Protein AF-A0A815Y9P0-F1 (afdb_monomer)

Mean predicted aligned error: 9.77 Å

Nearest PDB structures (foldseek):
  1cun-assembly1_C  TM=7.879E-01  e=1.352E-03  Gallus gallus
  3fb2-assembly2_B  TM=7.982E-01  e=3.456E-03  Homo sapiens
  5j4o-assembly1_A  TM=6.983E-01  e=2.038E-03  Homo sapiens
  3fb2-assembly1_A  TM=8.244E-01  e=4.565E-02  Homo sapiens
  3kbu-assembly2_B  TM=7.372E-01  e=2.692E-02  Homo sapiens

InterPro domains:
  IPR002017 Spectrin repeat [PF00435] (2-78)
  IPR002017 Spectrin repeat [PF00435] (81-145)
  IPR018159 Spectrin/alpha-actinin [SM00150] (1-78)
  IPR018159 Spectrin/alpha-actinin [cd00176] (1-149)

Solvent-accessible surface area (backbone atoms only — not comparable to full-atom values): 9230 Å² total; per-residue (Å²): 125,87,78,53,98,44,69,66,48,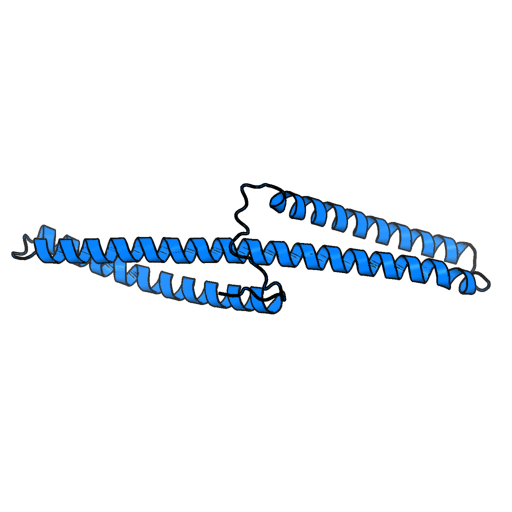42,53,52,50,47,55,52,50,49,51,53,50,54,54,49,59,62,48,47,59,58,49,53,52,53,53,50,52,57,49,50,40,53,76,70,65,42,92,62,38,71,62,52,50,55,51,50,53,51,53,49,55,52,48,55,51,50,52,51,52,52,51,51,51,48,53,54,49,52,53,53,43,52,52,50,50,40,52,53,51,52,49,50,52,52,51,51,52,50,51,51,57,49,49,64,63,58,43,73,71,53,62,85,79,60,54,75,66,59,51,50,54,52,50,53,52,51,53,53,52,50,51,56,47,51,59,48,49,55,48,43,50,57,66,47,54,63,69,71,41,87,84,56,80,59,79,78,63,74,68,84,74,133

pLDDT: mean 82.82, std 14.13, rang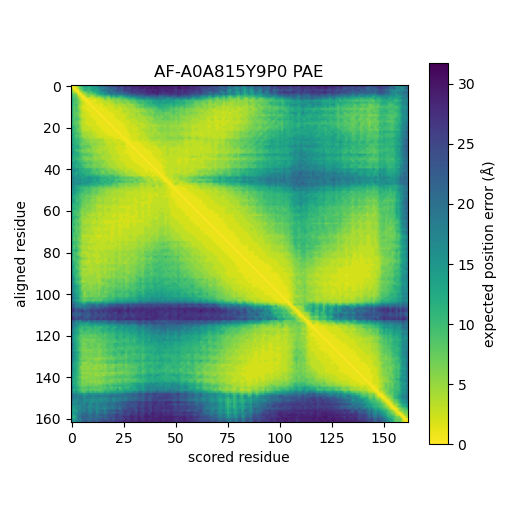e [34.94, 95.56]

Sequence (162 aa):
DQFGTDLASVEAAFKKQEAIQTDIAAFEERLQNIMAIANELKTEDYHDYATIEARKKNVEMHWEYLISLVTKRRQCLELAYNLQRVFQEMQYIFEWISDLKWRLKSDDIEKYVMSADDLLQRHSLIEADIYIIDERLKRAITDADEYLNPDVNIDGYRTATP

Structure (mmCIF, N/CA/C/O backbone):
data_AF-A0A815Y9P0-F1
#
_entry.id   AF-A0A815Y9P0-F1
#
loop_
_atom_site.group_PDB
_atom_site.id
_atom_site.type_symbol
_atom_site.label_atom_id
_atom_site.label_alt_id
_atom_site.label_comp_id
_atom_site.label_asym_id
_atom_site.label_entity_id
_atom_site.label_seq_id
_atom_site.pdbx_PDB_ins_code
_atom_site.Cartn_x
_atom_site.Cartn_y
_atom_site.Cartn_z
_atom_site.occupancy
_atom_site.B_iso_or_equiv
_atom_site.auth_seq_id
_atom_site.auth_comp_id
_atom_site.auth_asym_id
_atom_site.auth_atom_id
_atom_site.pdbx_PDB_model_num
ATOM 1 N N . ASP A 1 1 ? -16.898 4.261 -4.004 1.00 42.31 1 ASP A N 1
ATOM 2 C CA . ASP A 1 1 ? -15.710 5.106 -4.210 1.00 42.31 1 ASP A CA 1
ATOM 3 C C . ASP A 1 1 ? -15.097 4.776 -5.556 1.00 42.31 1 ASP A C 1
ATOM 5 O O . ASP A 1 1 ? -14.696 3.642 -5.767 1.00 42.31 1 ASP A O 1
ATOM 9 N N . GLN A 1 2 ? -15.135 5.727 -6.490 1.00 42.22 2 GLN A N 1
ATOM 10 C CA . GLN A 1 2 ? -14.421 5.639 -7.765 1.00 42.22 2 GLN A CA 1
ATOM 11 C C . GLN A 1 2 ? -12.939 5.885 -7.469 1.00 42.22 2 GLN A C 1
ATOM 13 O O . GLN A 1 2 ? -12.569 6.993 -7.084 1.00 42.22 2 GLN A O 1
ATOM 18 N N . PHE A 1 3 ? -12.112 4.848 -7.574 1.00 49.66 3 PHE A N 1
ATOM 19 C CA . PHE A 1 3 ? -10.661 5.003 -7.515 1.00 49.66 3 PHE A CA 1
ATOM 20 C C . PHE A 1 3 ? -10.209 5.585 -8.858 1.00 49.66 3 PHE A C 1
ATOM 22 O O . PHE A 1 3 ? -10.534 5.037 -9.911 1.00 49.66 3 PHE A O 1
ATOM 29 N N . GLY A 1 4 ? -9.593 6.768 -8.812 1.00 49.47 4 GLY A N 1
ATOM 30 C CA . GLY A 1 4 ? -9.250 7.554 -9.991 1.00 49.47 4 GLY A CA 1
ATOM 31 C C . GLY A 1 4 ? -8.260 6.839 -10.906 1.00 49.47 4 GLY A C 1
ATOM 32 O O . GLY A 1 4 ? -7.433 6.046 -10.469 1.00 49.47 4 GLY A O 1
ATOM 33 N N . THR A 1 5 ? -8.357 7.150 -12.193 1.00 60.03 5 THR A N 1
ATOM 34 C CA . THR A 1 5 ? -7.523 6.621 -13.281 1.00 60.03 5 THR A CA 1
ATOM 35 C C . THR A 1 5 ? -6.078 7.138 -13.267 1.00 60.03 5 THR A C 1
ATOM 37 O O . THR A 1 5 ? -5.308 6.800 -14.164 1.00 60.03 5 THR A O 1
ATOM 40 N N . ASP A 1 6 ? -5.700 7.980 -12.299 1.00 69.69 6 ASP A N 1
ATOM 41 C CA . ASP A 1 6 ? -4.361 8.551 -12.165 1.00 69.69 6 ASP A CA 1
ATOM 42 C C . ASP A 1 6 ? -3.688 8.139 -10.841 1.00 69.69 6 ASP A C 1
ATOM 44 O O . ASP A 1 6 ? -4.320 7.959 -9.797 1.00 69.69 6 ASP A O 1
ATOM 48 N N . LEU A 1 7 ? -2.359 7.986 -10.879 1.00 72.69 7 LEU A N 1
ATOM 49 C CA . LEU A 1 7 ? -1.562 7.659 -9.692 1.00 72.69 7 LEU A CA 1
ATOM 50 C C . LEU A 1 7 ? -1.756 8.710 -8.588 1.00 72.69 7 LEU A C 1
ATOM 52 O O . LEU A 1 7 ? -1.816 8.361 -7.414 1.00 72.69 7 LEU A O 1
ATOM 56 N N . ALA A 1 8 ? -1.939 9.978 -8.963 1.00 76.88 8 ALA A N 1
ATOM 57 C CA . ALA A 1 8 ? -2.146 11.075 -8.025 1.00 76.88 8 ALA A CA 1
ATOM 58 C C . ALA A 1 8 ? -3.448 10.933 -7.209 1.00 76.88 8 ALA A C 1
ATOM 60 O O . ALA A 1 8 ? -3.441 11.197 -6.004 1.00 76.88 8 ALA A O 1
ATOM 61 N N . SER A 1 9 ? -4.558 10.485 -7.811 1.00 75.88 9 SER A N 1
ATOM 62 C CA . SER A 1 9 ? -5.801 10.202 -7.079 1.00 75.88 9 SER A CA 1
ATOM 63 C C . SER A 1 9 ? -5.627 9.021 -6.135 1.00 75.88 9 SER A C 1
ATOM 65 O O . SER A 1 9 ? -6.098 9.084 -4.997 1.00 75.88 9 SER A O 1
ATOM 67 N N . VAL A 1 10 ? -4.915 7.973 -6.561 1.00 77.25 10 VAL A N 1
ATOM 68 C CA . VAL A 1 10 ? -4.648 6.814 -5.700 1.00 77.25 10 VAL A CA 1
ATOM 69 C C . VAL A 1 10 ? -3.742 7.198 -4.523 1.00 77.25 10 VAL A C 1
ATOM 71 O O . VAL A 1 10 ? -4.037 6.836 -3.386 1.00 77.25 10 VAL A O 1
ATOM 74 N N . GLU A 1 11 ? -2.710 8.012 -4.745 1.00 80.31 11 GLU A N 1
ATOM 75 C CA . GLU A 1 11 ? -1.851 8.554 -3.684 1.00 80.31 11 GLU A CA 1
ATOM 76 C C . GLU A 1 11 ? -2.620 9.459 -2.713 1.00 80.31 11 GLU A C 1
ATOM 78 O O . GLU A 1 11 ? -2.446 9.370 -1.494 1.00 80.31 11 GLU A O 1
ATOM 83 N N . ALA A 1 12 ? -3.508 10.315 -3.223 1.00 84.44 12 ALA A N 1
ATOM 84 C CA . ALA A 1 12 ? -4.375 11.139 -2.385 1.00 84.44 12 ALA A CA 1
ATOM 85 C C . ALA A 1 12 ? -5.336 10.276 -1.551 1.00 84.44 12 ALA A C 1
ATOM 87 O O . ALA A 1 12 ? -5.550 10.545 -0.364 1.00 84.44 12 ALA A O 1
ATOM 88 N N . ALA A 1 13 ? -5.887 9.213 -2.143 1.00 82.19 13 ALA A N 1
ATOM 89 C CA . ALA A 1 13 ? -6.730 8.253 -1.443 1.00 82.19 13 ALA A CA 1
ATOM 90 C C . ALA A 1 13 ? -5.949 7.479 -0.370 1.00 82.19 13 ALA A C 1
ATOM 92 O O . ALA A 1 13 ? -6.490 7.242 0.711 1.00 82.19 13 ALA A O 1
ATOM 93 N N . PHE A 1 14 ? -4.679 7.155 -0.624 1.00 83.56 14 PHE A N 1
ATOM 94 C CA . PHE A 1 14 ? -3.792 6.521 0.349 1.00 83.56 14 PHE A CA 1
ATOM 95 C C . PHE A 1 14 ? -3.509 7.440 1.542 1.00 83.56 14 PHE A C 1
ATOM 97 O O . PHE A 1 14 ? -3.720 7.039 2.682 1.00 83.56 14 PHE A O 1
ATOM 104 N N . LYS A 1 15 ? -3.155 8.709 1.298 1.00 87.50 15 LYS A N 1
ATOM 105 C CA . LYS A 1 15 ? -2.963 9.706 2.370 1.00 87.50 15 LYS A CA 1
ATOM 106 C C . LYS A 1 15 ? -4.221 9.895 3.212 1.00 87.50 15 LYS A C 1
ATOM 108 O O . LYS A 1 15 ? -4.156 9.983 4.435 1.00 87.50 15 LYS A O 1
ATOM 113 N N . LYS A 1 16 ? -5.391 9.930 2.566 1.00 89.19 16 LYS A N 1
ATOM 114 C CA . LYS A 1 16 ? -6.675 9.993 3.274 1.00 89.19 16 LYS A CA 1
ATOM 115 C C . LYS A 1 16 ? -6.898 8.750 4.139 1.00 89.19 16 LYS A C 1
ATOM 117 O O . LYS A 1 16 ? -7.384 8.873 5.258 1.00 89.19 16 LYS A O 1
ATOM 122 N N . GLN A 1 17 ? -6.562 7.569 3.627 1.00 88.38 17 GLN A N 1
ATOM 123 C CA . GLN A 1 17 ? -6.670 6.314 4.367 1.00 88.38 17 GLN A CA 1
ATOM 124 C C . GLN A 1 17 ? -5.716 6.269 5.568 1.00 88.38 17 GLN A C 1
ATOM 126 O O . GLN A 1 17 ? -6.110 5.789 6.627 1.00 88.38 17 GLN A O 1
ATOM 131 N N . GLU A 1 18 ? -4.500 6.789 5.423 1.00 89.12 18 GLU A N 1
ATOM 132 C CA . GLU A 1 18 ? -3.520 6.902 6.505 1.00 89.12 18 GLU A CA 1
ATOM 133 C C . GLU A 1 18 ? -4.028 7.822 7.623 1.00 89.12 18 GLU A C 1
ATOM 135 O O . GLU A 1 18 ? -4.029 7.422 8.784 1.00 89.12 18 GLU A O 1
ATOM 140 N N . ALA A 1 19 ? -4.581 8.989 7.273 1.00 90.69 19 ALA A N 1
ATOM 141 C CA . ALA A 1 19 ? -5.206 9.888 8.244 1.00 90.69 19 ALA A CA 1
ATOM 142 C C . ALA A 1 19 ? -6.364 9.209 8.999 1.00 90.69 19 ALA A C 1
ATOM 144 O O . ALA A 1 19 ? -6.421 9.268 10.224 1.00 90.69 19 ALA A O 1
ATOM 145 N N . ILE A 1 20 ? -7.236 8.481 8.286 1.00 88.81 20 ILE A N 1
ATOM 146 C CA . ILE A 1 20 ? -8.318 7.698 8.907 1.00 88.81 20 ILE A CA 1
ATOM 147 C C . ILE A 1 20 ? -7.750 6.650 9.878 1.00 88.81 20 ILE A C 1
ATOM 149 O O . ILE A 1 20 ? -8.318 6.434 10.944 1.00 88.81 20 ILE A O 1
ATOM 153 N N . GLN A 1 21 ? -6.639 5.994 9.535 1.00 90.00 21 GLN A N 1
ATOM 154 C CA . GLN A 1 21 ? -5.995 5.012 10.413 1.00 90.00 21 GLN A CA 1
ATOM 155 C C . GLN A 1 21 ? -5.386 5.657 11.654 1.00 90.00 21 GLN A C 1
ATOM 157 O O . GLN A 1 21 ? -5.516 5.096 12.739 1.00 90.00 21 GLN A O 1
ATOM 162 N N . THR A 1 22 ? -4.771 6.832 11.518 1.00 92.25 22 THR A N 1
ATOM 163 C CA . THR A 1 22 ? -4.276 7.605 12.662 1.00 92.25 22 THR A CA 1
ATOM 164 C C . THR A 1 22 ? -5.418 8.001 13.595 1.00 92.25 22 THR A C 1
ATOM 166 O O . THR A 1 22 ? -5.318 7.790 14.803 1.00 92.25 22 THR A O 1
ATOM 169 N N . ASP A 1 23 ? -6.524 8.504 13.044 1.00 90.50 23 ASP A N 1
ATOM 170 C CA . ASP A 1 23 ? -7.698 8.883 13.832 1.00 90.50 23 ASP A CA 1
ATOM 171 C C . ASP A 1 23 ? -8.287 7.671 14.570 1.00 90.50 23 ASP A C 1
ATOM 173 O O . ASP A 1 23 ? -8.603 7.750 15.755 1.00 90.50 23 ASP A O 1
ATOM 177 N N . ILE A 1 24 ? -8.392 6.520 13.898 1.00 91.00 24 ILE A N 1
ATOM 178 C CA . ILE A 1 24 ? -8.855 5.268 14.512 1.00 91.00 24 ILE A CA 1
ATOM 179 C C . ILE A 1 24 ? -7.907 4.820 15.626 1.00 91.00 24 ILE A C 1
ATOM 181 O O . ILE A 1 24 ? -8.376 4.502 16.714 1.00 91.00 24 ILE A O 1
ATOM 185 N N . ALA A 1 25 ? -6.592 4.843 15.409 1.00 89.06 25 ALA A N 1
ATOM 186 C CA . ALA A 1 25 ? -5.626 4.479 16.444 1.00 89.06 25 ALA A CA 1
ATOM 187 C C . ALA A 1 25 ? -5.761 5.372 17.693 1.00 89.06 25 ALA A C 1
ATOM 189 O O . ALA A 1 25 ? -5.675 4.885 18.817 1.00 89.06 25 ALA A O 1
ATOM 190 N N . ALA A 1 26 ? -6.068 6.661 17.517 1.00 89.19 26 ALA A N 1
ATOM 191 C CA . ALA A 1 26 ? -6.336 7.566 18.635 1.00 89.19 26 ALA A CA 1
ATOM 192 C C . ALA A 1 26 ? -7.629 7.215 19.402 1.00 89.19 26 ALA A C 1
ATOM 194 O O . ALA A 1 26 ? -7.716 7.428 20.613 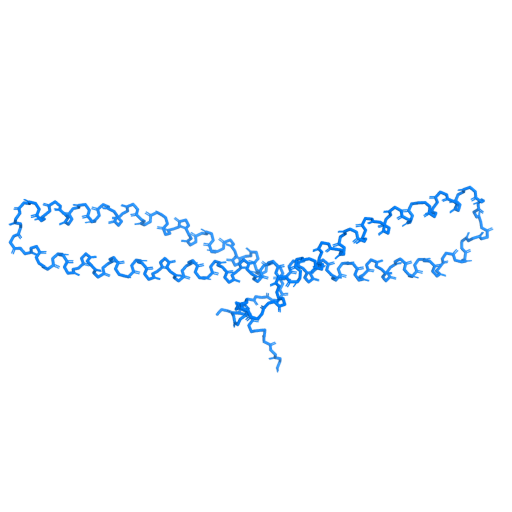1.00 89.19 26 ALA A O 1
ATOM 195 N N . PHE A 1 27 ? -8.646 6.664 18.731 1.00 90.06 27 PHE A N 1
ATOM 196 C CA . PHE A 1 27 ? -9.873 6.202 19.392 1.00 90.06 27 PHE A CA 1
ATOM 197 C C . PHE A 1 27 ? -9.707 4.871 20.132 1.00 90.06 27 PHE A C 1
ATOM 199 O O . PHE A 1 27 ? -10.472 4.612 21.065 1.00 90.06 27 PHE A O 1
ATOM 206 N N . GLU A 1 28 ? -8.722 4.055 19.761 1.00 91.56 28 GLU A N 1
ATOM 207 C CA . GLU A 1 28 ? -8.473 2.751 20.378 1.00 91.56 28 GLU A CA 1
ATOM 208 C C . GLU A 1 28 ? -8.179 2.873 21.879 1.00 91.56 28 GLU A C 1
ATOM 210 O O . GLU A 1 28 ? -8.791 2.177 22.687 1.00 91.56 28 GLU A O 1
ATOM 215 N N . GLU A 1 29 ? -7.327 3.822 22.275 1.00 89.56 29 GLU A N 1
ATOM 216 C CA . GLU A 1 29 ? -7.002 4.073 23.686 1.00 89.56 29 GLU A CA 1
ATOM 217 C C . GLU A 1 29 ? -8.259 4.434 24.495 1.00 89.56 29 GLU A C 1
ATOM 219 O O . GLU A 1 29 ? -8.513 3.909 25.583 1.00 89.56 29 GLU A O 1
ATOM 224 N N . ARG A 1 30 ? -9.117 5.295 23.935 1.00 89.44 30 ARG A N 1
ATOM 225 C CA . ARG A 1 30 ? -10.381 5.677 24.576 1.00 89.44 30 ARG A CA 1
ATOM 226 C C . ARG A 1 30 ? -11.318 4.481 24.732 1.00 89.44 30 ARG A C 1
ATOM 228 O O . ARG A 1 30 ? -12.005 4.376 25.748 1.00 89.44 30 ARG A O 1
ATOM 235 N N . LEU A 1 31 ? -11.364 3.603 23.736 1.00 91.38 31 LEU A N 1
ATOM 236 C CA . LEU A 1 31 ? -12.168 2.388 23.760 1.00 91.38 31 LEU A CA 1
ATOM 237 C C . LEU A 1 31 ? -11.676 1.432 24.860 1.00 91.38 31 LEU A C 1
ATOM 239 O O . LEU A 1 31 ? -12.485 0.962 25.659 1.00 91.38 31 LEU A O 1
ATOM 243 N N . GLN A 1 32 ? -10.360 1.223 24.959 1.00 91.62 32 GLN A N 1
ATOM 244 C CA . GLN A 1 32 ? -9.732 0.409 26.005 1.00 91.62 32 GLN A CA 1
ATOM 245 C C . GLN A 1 32 ? -10.038 0.950 27.409 1.00 91.62 32 GLN A C 1
ATOM 247 O O . GLN A 1 32 ? -10.408 0.183 28.297 1.00 91.62 32 GLN A O 1
ATOM 252 N N . ASN A 1 33 ? -9.994 2.272 27.596 1.00 91.81 33 ASN A N 1
ATOM 253 C CA . ASN A 1 33 ? -10.363 2.909 28.863 1.00 91.81 33 ASN A CA 1
ATOM 254 C C . ASN A 1 33 ? -11.837 2.661 29.233 1.00 91.81 33 ASN A C 1
ATOM 256 O O . ASN A 1 33 ? -12.147 2.335 30.377 1.00 91.81 33 ASN A O 1
ATOM 260 N N . ILE A 1 34 ? -12.760 2.762 28.268 1.00 89.56 34 ILE A N 1
ATOM 261 C CA . ILE A 1 34 ? -14.186 2.466 28.497 1.00 89.56 34 ILE A CA 1
ATOM 262 C C . ILE A 1 34 ? -14.385 0.988 28.862 1.00 89.56 34 ILE A C 1
ATOM 264 O O . ILE A 1 34 ? -15.174 0.679 29.757 1.00 89.56 34 ILE A O 1
ATOM 268 N N . MET A 1 35 ? -13.665 0.073 28.206 1.00 90.69 35 MET A N 1
ATOM 269 C CA . MET A 1 35 ? -13.706 -1.354 28.535 1.00 90.69 35 MET A CA 1
ATOM 270 C C . MET A 1 35 ? -13.179 -1.638 29.941 1.00 90.69 35 MET A C 1
ATOM 272 O O . MET A 1 35 ? -13.772 -2.452 30.648 1.00 90.69 35 MET A O 1
ATOM 276 N N . ALA A 1 36 ? -12.096 -0.971 30.352 1.00 93.00 36 ALA A N 1
ATOM 277 C C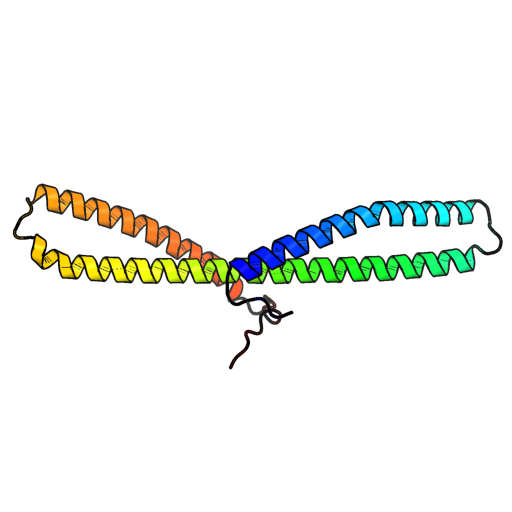A . ALA A 1 36 ? -11.529 -1.102 31.690 1.00 93.00 36 ALA A CA 1
ATOM 278 C C . ALA A 1 36 ? -12.544 -0.686 32.762 1.00 93.00 36 ALA A C 1
ATOM 280 O O . ALA A 1 36 ? -12.848 -1.483 33.645 1.00 93.00 36 ALA A O 1
ATOM 281 N N . ILE A 1 37 ? -13.172 0.485 32.608 1.00 91.00 37 ILE A N 1
ATOM 282 C CA . ILE A 1 37 ? -14.207 0.975 33.534 1.00 91.00 37 ILE A CA 1
ATOM 283 C C . ILE A 1 37 ? -15.407 0.016 33.583 1.00 91.00 37 ILE A C 1
ATOM 285 O O . ILE A 1 37 ? -15.916 -0.304 34.655 1.00 91.00 37 ILE A O 1
ATOM 289 N N . ALA A 1 38 ? -15.863 -0.487 32.431 1.00 90.44 38 ALA A N 1
ATOM 290 C CA . ALA A 1 38 ? -16.962 -1.452 32.390 1.00 90.44 38 ALA A CA 1
ATOM 291 C C . ALA A 1 38 ? -16.613 -2.769 33.111 1.00 90.44 38 ALA A C 1
ATOM 293 O O . ALA A 1 38 ? -17.479 -3.373 33.746 1.00 90.44 38 ALA A O 1
ATOM 294 N N . ASN A 1 39 ? -15.351 -3.203 33.045 1.00 90.25 39 ASN A N 1
ATOM 295 C CA . ASN A 1 39 ? -14.865 -4.372 33.776 1.00 90.25 39 ASN A CA 1
ATOM 296 C C . ASN A 1 39 ? -14.727 -4.095 35.282 1.00 90.25 39 ASN A C 1
ATOM 298 O O . ASN A 1 39 ? -15.057 -4.969 36.075 1.00 90.25 39 ASN A O 1
ATOM 302 N N . GLU A 1 40 ? -14.299 -2.902 35.695 1.00 92.69 40 GLU A N 1
ATOM 303 C CA . GLU A 1 40 ? -14.248 -2.510 37.113 1.00 92.69 40 GLU A CA 1
ATOM 304 C C . GLU A 1 40 ? -15.647 -2.520 37.743 1.00 92.69 40 GLU A C 1
ATOM 306 O O . GLU A 1 40 ? -15.860 -3.150 38.779 1.00 92.69 40 GLU A O 1
ATOM 311 N N . LEU A 1 41 ? -16.647 -1.959 37.055 1.00 90.44 41 LEU A N 1
ATOM 312 C CA . LEU A 1 41 ? -18.042 -1.979 37.516 1.00 90.44 41 LEU A CA 1
ATOM 313 C C . LEU A 1 41 ? -18.605 -3.401 37.669 1.00 90.44 41 LEU A C 1
ATOM 315 O O . LEU A 1 41 ? -19.478 -3.634 38.505 1.00 90.44 41 LEU A O 1
ATOM 319 N N . LYS A 1 42 ? -18.089 -4.367 36.897 1.00 88.25 42 LYS A N 1
ATOM 320 C CA . LYS A 1 42 ? -18.377 -5.792 37.107 1.00 88.25 42 LYS A CA 1
ATOM 321 C C . LYS A 1 42 ? -17.807 -6.291 38.427 1.00 88.25 42 LYS A C 1
ATOM 323 O O . LYS A 1 42 ? -18.474 -7.029 39.142 1.00 88.25 42 LYS A O 1
ATOM 328 N N . THR A 1 43 ? -16.549 -5.951 38.708 1.00 90.81 43 THR A N 1
ATOM 329 C CA . THR A 1 43 ? -15.848 -6.424 39.908 1.00 90.81 43 THR A CA 1
ATOM 330 C C . THR A 1 43 ? -16.438 -5.852 41.191 1.00 90.81 43 THR A C 1
ATOM 332 O O . THR A 1 43 ? -16.411 -6.526 42.216 1.00 90.81 43 THR A O 1
ATOM 335 N N . GLU A 1 44 ? -17.023 -4.656 41.120 1.00 92.88 44 GLU A N 1
ATOM 336 C CA . GLU A 1 44 ? -17.706 -3.998 42.237 1.00 92.88 44 GLU A CA 1
ATOM 337 C C . GLU A 1 44 ? -19.166 -4.454 42.431 1.00 92.88 44 GLU A C 1
ATOM 339 O O . GLU A 1 44 ? -19.856 -3.923 43.298 1.00 92.88 44 GLU A O 1
ATOM 344 N N . ASP A 1 45 ? -19.642 -5.432 41.648 1.00 87.81 45 ASP A N 1
ATOM 345 C CA . ASP A 1 45 ? -21.021 -5.947 41.678 1.00 87.81 45 ASP A CA 1
ATOM 346 C C . ASP A 1 45 ? -22.077 -4.835 41.505 1.00 87.81 45 ASP A C 1
ATOM 348 O O . ASP A 1 45 ? -23.070 -4.731 42.232 1.00 87.81 45 ASP A O 1
ATOM 352 N N . TYR A 1 46 ? -21.845 -3.946 40.531 1.00 90.06 46 TYR A N 1
ATOM 353 C CA . TYR A 1 46 ? -22.759 -2.845 40.247 1.00 90.06 46 TYR A CA 1
ATOM 354 C C . TYR A 1 46 ? -24.147 -3.358 39.829 1.00 90.06 46 TYR A C 1
ATOM 356 O O . TYR A 1 46 ? -24.293 -4.143 38.892 1.00 90.06 46 TYR A O 1
ATOM 364 N N . HIS A 1 47 ? -25.188 -2.834 40.481 1.00 88.19 47 HIS A N 1
ATOM 365 C CA . HIS A 1 47 ? -26.574 -3.303 40.352 1.00 88.19 47 HIS A CA 1
ATOM 366 C C . HIS A 1 47 ? -27.154 -3.334 38.921 1.00 88.19 47 HIS A C 1
ATOM 368 O O . HIS A 1 47 ? -28.045 -4.138 38.660 1.00 88.19 47 HIS A O 1
ATOM 374 N N . ASP A 1 48 ? -26.669 -2.496 37.996 1.00 89.81 48 ASP A N 1
ATOM 375 C CA . ASP A 1 48 ? -27.108 -2.458 36.586 1.00 89.81 48 ASP A CA 1
ATOM 376 C C . ASP A 1 48 ? -25.988 -2.868 35.603 1.00 89.81 48 ASP A C 1
ATOM 378 O O . ASP A 1 48 ? -25.934 -2.451 34.442 1.00 89.81 48 ASP A O 1
ATOM 382 N N . TYR A 1 49 ? -25.052 -3.709 36.060 1.00 89.94 49 TYR A N 1
ATOM 383 C CA . TYR A 1 49 ? -23.935 -4.188 35.241 1.00 89.94 49 TYR A CA 1
ATOM 384 C C . TYR A 1 49 ? -24.398 -4.885 33.947 1.00 89.94 49 TYR A C 1
ATOM 386 O O . TYR A 1 49 ? -23.761 -4.734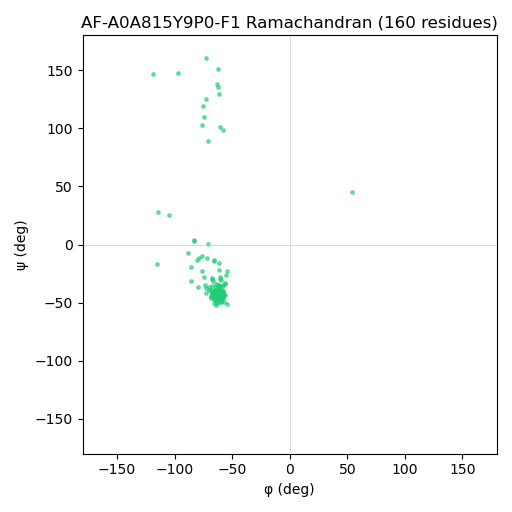 32.907 1.00 89.94 49 TYR A O 1
ATOM 394 N N . ALA A 1 50 ? -25.535 -5.589 33.963 1.00 89.50 50 ALA A N 1
ATOM 395 C CA . ALA A 1 50 ? -26.066 -6.267 32.777 1.00 89.50 50 ALA A CA 1
ATOM 396 C C . ALA A 1 50 ? -26.325 -5.302 31.602 1.00 89.50 50 ALA A C 1
ATOM 398 O O . ALA A 1 50 ? -26.017 -5.624 30.450 1.00 89.50 50 ALA A O 1
ATOM 399 N N . THR A 1 51 ? -26.839 -4.101 31.884 1.00 92.31 51 THR A N 1
ATOM 400 C CA . THR A 1 51 ? -27.068 -3.063 30.868 1.00 92.31 51 THR A CA 1
ATOM 401 C C . THR A 1 51 ? -25.747 -2.492 30.350 1.00 92.31 51 THR A C 1
ATOM 403 O O . THR A 1 51 ? -25.600 -2.249 29.148 1.00 92.31 51 THR A O 1
ATOM 406 N N . ILE A 1 52 ? -24.766 -2.305 31.238 1.00 90.44 52 ILE A N 1
ATOM 407 C CA . ILE A 1 52 ? -23.425 -1.815 30.889 1.00 90.44 52 ILE A CA 1
ATOM 408 C C . ILE A 1 52 ? -22.695 -2.823 29.997 1.00 90.44 52 ILE A C 1
ATOM 410 O O . ILE A 1 52 ? -22.159 -2.438 28.958 1.00 90.44 52 ILE A O 1
ATOM 414 N N . GLU A 1 53 ? -22.741 -4.111 30.336 1.00 90.00 53 GLU A N 1
ATOM 415 C CA . GLU A 1 53 ? -22.124 -5.183 29.551 1.00 90.00 53 GLU A CA 1
ATOM 416 C C . GLU A 1 53 ? -22.749 -5.294 28.153 1.00 90.00 53 GLU A C 1
ATOM 418 O O . GLU A 1 53 ? -22.035 -5.428 27.159 1.00 90.00 53 GLU A O 1
ATOM 423 N N . ALA A 1 54 ? -24.076 -5.164 28.040 1.00 92.69 54 ALA A N 1
ATOM 424 C CA . ALA A 1 54 ? -24.753 -5.162 26.744 1.00 92.69 54 ALA A CA 1
ATOM 425 C C . ALA A 1 54 ? -24.295 -3.993 25.852 1.00 92.69 54 ALA A C 1
ATOM 427 O O . ALA A 1 54 ? -24.059 -4.178 24.655 1.00 92.69 54 ALA A O 1
ATOM 428 N N . ARG A 1 55 ? -24.127 -2.793 26.427 1.00 91.94 55 ARG A N 1
ATOM 429 C CA . ARG A 1 55 ? -23.615 -1.615 25.705 1.00 91.94 55 ARG A CA 1
ATOM 430 C C . ARG A 1 55 ? -22.148 -1.773 25.319 1.00 91.94 55 ARG A C 1
ATOM 432 O O . ARG A 1 55 ? -21.806 -1.488 24.175 1.00 91.94 55 ARG A O 1
ATOM 439 N N . LYS A 1 56 ? -21.306 -2.262 26.234 1.00 91.06 56 LYS A N 1
ATOM 440 C CA . LYS A 1 56 ? -19.891 -2.565 25.976 1.00 91.06 56 LYS A CA 1
ATOM 441 C C . LYS A 1 56 ? -19.752 -3.516 24.786 1.00 91.06 56 LYS A C 1
ATOM 443 O O . LYS A 1 56 ? -19.063 -3.188 23.826 1.00 91.06 56 LYS A O 1
ATOM 448 N N . LYS A 1 57 ? -20.480 -4.635 24.801 1.00 91.88 57 LYS A N 1
ATOM 449 C CA . LYS A 1 57 ? -20.451 -5.630 23.721 1.00 91.88 57 LYS A CA 1
ATOM 450 C C . LYS A 1 57 ? -20.918 -5.064 22.376 1.00 91.88 57 LYS A C 1
ATOM 452 O O . LYS A 1 57 ? -20.398 -5.433 21.327 1.00 91.88 57 LYS A O 1
ATOM 457 N N . ASN A 1 58 ? -21.909 -4.173 22.387 1.00 93.62 58 ASN A N 1
ATOM 458 C CA . ASN A 1 58 ? -22.366 -3.499 21.171 1.00 93.62 58 ASN A CA 1
ATOM 459 C C . ASN A 1 58 ? -21.278 -2.570 20.595 1.00 93.62 58 ASN A C 1
ATOM 461 O O . ASN A 1 58 ? -21.021 -2.598 19.392 1.00 93.62 58 ASN A O 1
ATOM 465 N N . VAL A 1 59 ? -20.599 -1.810 21.458 1.00 91.94 59 VAL A N 1
ATOM 466 C CA . VAL A 1 59 ? -19.467 -0.953 21.076 1.00 91.94 59 VAL A CA 1
ATOM 467 C C . VAL A 1 59 ? -18.300 -1.781 20.525 1.00 91.94 59 VAL A C 1
ATOM 469 O O . VAL A 1 59 ? -17.763 -1.425 19.479 1.00 91.94 59 VAL A O 1
ATOM 472 N N . GLU A 1 60 ? -17.956 -2.906 21.160 1.00 91.31 60 GLU A N 1
ATOM 473 C CA . GLU A 1 60 ? -16.936 -3.855 20.678 1.00 91.31 60 GLU A CA 1
ATOM 474 C C . GLU A 1 60 ? -17.255 -4.380 19.276 1.00 91.31 60 GLU A C 1
ATOM 476 O O . GLU A 1 60 ? -16.427 -4.289 18.374 1.00 91.31 60 GLU A O 1
ATOM 481 N N . MET A 1 61 ? -18.486 -4.847 19.059 1.00 94.00 61 MET A N 1
ATOM 482 C CA . MET A 1 61 ? -18.914 -5.366 17.759 1.00 94.00 61 MET A CA 1
ATOM 483 C C . MET A 1 61 ? -18.809 -4.309 16.651 1.00 94.00 61 MET A C 1
ATOM 485 O O . MET A 1 61 ? -18.347 -4.596 15.546 1.00 94.00 61 MET A O 1
ATOM 489 N N . HIS A 1 62 ? -19.235 -3.073 16.928 1.00 93.00 62 HIS A N 1
ATOM 490 C CA . HIS A 1 62 ? -19.123 -1.983 15.961 1.00 93.00 62 HIS A CA 1
ATOM 491 C C . HIS A 1 62 ? -17.671 -1.578 15.703 1.00 93.00 62 HIS A C 1
ATOM 493 O O . HIS A 1 62 ? -17.333 -1.249 14.564 1.00 93.00 62 HIS A O 1
ATOM 499 N N . TRP A 1 63 ? -16.818 -1.630 16.726 1.00 92.81 63 TRP A N 1
ATOM 500 C CA . TRP A 1 63 ? -15.390 -1.376 16.592 1.00 92.81 63 TRP A CA 1
ATOM 501 C C . TRP A 1 63 ? -14.712 -2.413 15.696 1.00 92.81 63 TRP A C 1
ATOM 503 O O . TRP A 1 63 ? -14.087 -2.047 14.705 1.00 92.81 63 TRP A O 1
ATOM 513 N N . GLU A 1 64 ? -14.901 -3.704 15.972 1.00 92.44 64 GLU A N 1
ATOM 514 C CA . GLU A 1 64 ? -14.355 -4.792 15.151 1.00 92.44 64 GLU A CA 1
ATOM 515 C C . GLU A 1 64 ? -14.815 -4.684 13.694 1.00 92.44 64 GLU A C 1
ATOM 517 O O . GLU A 1 64 ? -14.016 -4.811 12.760 1.00 92.44 64 GLU A O 1
ATOM 522 N N . TYR A 1 65 ? -16.096 -4.370 13.484 1.00 92.62 65 TYR A N 1
ATOM 523 C CA . TYR A 1 65 ? -16.628 -4.147 12.147 1.00 92.62 65 TYR A CA 1
ATOM 524 C C . TYR A 1 65 ? -15.959 -2.953 11.450 1.00 92.62 65 TYR A C 1
ATOM 526 O O . TYR A 1 65 ? -15.554 -3.073 10.291 1.00 92.62 65 TYR A O 1
ATOM 534 N N . LEU A 1 66 ? -15.768 -1.827 12.143 1.00 92.19 66 LEU A N 1
ATOM 535 C CA . LEU A 1 66 ? -15.059 -0.662 11.607 1.00 92.19 66 LEU A CA 1
ATOM 536 C C . LEU A 1 66 ? -13.614 -1.005 11.216 1.00 92.19 66 LEU A C 1
ATOM 538 O O . LEU A 1 66 ? -13.191 -0.675 10.105 1.00 92.19 66 LEU A O 1
ATOM 542 N N . ILE A 1 67 ? -12.879 -1.709 12.082 1.00 91.56 67 ILE A N 1
ATOM 543 C CA . ILE A 1 67 ? -11.509 -2.159 11.801 1.00 91.56 67 ILE A CA 1
ATOM 544 C C . ILE A 1 67 ? -11.479 -3.065 10.567 1.00 91.56 67 ILE A C 1
ATOM 546 O O . ILE A 1 67 ? -10.619 -2.893 9.698 1.00 91.56 67 ILE A O 1
ATOM 550 N N . SER A 1 68 ? -12.451 -3.973 10.430 1.00 89.88 68 SER A N 1
ATOM 551 C CA . SER A 1 68 ? -12.554 -4.851 9.259 1.00 89.88 68 SER A CA 1
ATOM 552 C C . SER A 1 68 ? -12.761 -4.062 7.958 1.00 89.88 68 SER A C 1
ATOM 554 O O . SER A 1 68 ? -12.095 -4.328 6.955 1.00 89.88 68 SER A O 1
ATOM 556 N N . LEU A 1 69 ? -13.617 -3.033 7.978 1.00 88.19 69 LEU A N 1
ATOM 557 C CA . LEU A 1 69 ? -13.890 -2.178 6.822 1.00 88.19 69 LEU A CA 1
ATOM 558 C C . LEU A 1 69 ? -12.665 -1.356 6.420 1.00 88.19 69 LEU A C 1
ATOM 560 O O . LEU A 1 69 ? -12.341 -1.255 5.236 1.00 88.19 69 LEU A O 1
ATOM 564 N N . VAL A 1 70 ? -11.975 -0.775 7.401 1.00 87.94 70 VAL A N 1
ATOM 565 C CA . VAL A 1 70 ? -10.790 0.064 7.182 1.00 87.94 70 VAL A CA 1
ATOM 566 C C . VAL A 1 70 ? -9.632 -0.779 6.659 1.00 87.94 70 VAL A C 1
ATOM 568 O O . VAL A 1 70 ? -8.959 -0.371 5.713 1.00 87.94 70 VAL A O 1
ATOM 571 N N . THR A 1 71 ? -9.446 -1.980 7.203 1.00 87.25 71 THR A N 1
ATOM 572 C CA . THR A 1 71 ? -8.443 -2.941 6.724 1.00 87.25 71 THR A CA 1
ATOM 573 C C . THR A 1 71 ? -8.738 -3.372 5.292 1.00 87.25 71 THR A C 1
ATOM 575 O O . THR A 1 71 ? -7.863 -3.286 4.433 1.00 87.25 71 THR A O 1
ATOM 578 N N . LYS A 1 72 ? -9.990 -3.742 4.996 1.00 87.06 72 LYS A N 1
ATOM 579 C CA . LYS A 1 72 ? -10.406 -4.117 3.639 1.00 87.06 72 LYS A CA 1
ATOM 580 C C . LYS A 1 72 ? -10.189 -2.977 2.644 1.00 87.06 72 LYS A C 1
ATOM 582 O O . LYS A 1 72 ? -9.644 -3.192 1.566 1.00 87.06 72 LYS A O 1
ATOM 587 N N . ARG A 1 73 ? -10.568 -1.747 3.008 1.00 85.69 73 ARG A N 1
ATOM 588 C CA . ARG A 1 73 ? -10.344 -0.563 2.167 1.00 85.69 73 ARG A CA 1
ATOM 589 C C . ARG A 1 73 ? -8.856 -0.322 1.906 1.00 85.69 73 ARG A C 1
ATOM 591 O O . ARG A 1 73 ? -8.505 0.005 0.776 1.00 85.69 73 ARG A O 1
ATOM 598 N N . ARG A 1 74 ? -7.998 -0.490 2.920 1.00 86.50 74 ARG A N 1
ATOM 599 C CA . ARG A 1 74 ? -6.537 -0.375 2.783 1.00 86.50 74 ARG A CA 1
ATOM 600 C C . ARG A 1 74 ? -6.004 -1.387 1.769 1.00 86.50 74 ARG A C 1
ATOM 602 O O . ARG A 1 74 ? -5.309 -0.985 0.848 1.00 86.50 74 ARG A O 1
ATOM 609 N N . GLN A 1 75 ? -6.388 -2.656 1.897 1.00 85.50 75 GLN A N 1
ATOM 610 C CA . GLN A 1 75 ? -5.963 -3.717 0.980 1.00 85.50 75 GLN A CA 1
ATOM 611 C C . GLN A 1 75 ? -6.389 -3.425 -0.464 1.00 85.50 75 GLN A C 1
ATOM 613 O O . GLN A 1 75 ? -5.575 -3.512 -1.378 1.00 85.50 75 GLN A O 1
ATOM 618 N N . CYS A 1 76 ? -7.641 -3.005 -0.680 1.00 82.50 76 CYS A N 1
ATOM 619 C CA . CYS A 1 76 ? -8.107 -2.618 -2.014 1.00 82.50 76 CYS A CA 1
ATOM 620 C C . CYS A 1 76 ? -7.318 -1.429 -2.588 1.00 82.50 76 CYS A C 1
ATOM 622 O O . CYS A 1 76 ? -7.012 -1.420 -3.777 1.00 82.50 76 CYS A O 1
ATOM 624 N N . LEU A 1 77 ? -6.982 -0.435 -1.758 1.00 82.44 77 LEU A N 1
ATOM 625 C CA . LEU A 1 77 ? -6.175 0.716 -2.172 1.00 82.44 77 LEU A CA 1
ATOM 626 C C . LEU A 1 77 ? -4.733 0.330 -2.513 1.00 82.44 77 LEU A C 1
ATOM 628 O O . LEU A 1 77 ? -4.204 0.822 -3.503 1.00 82.44 77 LEU A O 1
ATOM 632 N N . GLU A 1 78 ? -4.107 -0.547 -1.727 1.00 83.50 78 GLU A N 1
ATOM 633 C CA . GLU A 1 78 ? -2.751 -1.049 -1.988 1.00 83.50 78 GLU A CA 1
ATOM 634 C C . GLU A 1 78 ? -2.691 -1.836 -3.303 1.00 83.50 78 GLU A C 1
ATOM 636 O O . GLU A 1 78 ? -1.798 -1.599 -4.117 1.00 83.50 78 GLU A O 1
ATOM 641 N N . LEU A 1 79 ? -3.680 -2.700 -3.557 1.00 82.19 79 LEU A N 1
ATOM 642 C CA . LEU A 1 79 ? -3.807 -3.416 -4.829 1.00 82.19 79 LEU A CA 1
ATOM 643 C C . LEU A 1 79 ? -3.971 -2.446 -6.006 1.00 82.19 79 LEU A C 1
ATOM 645 O O . LEU A 1 79 ? -3.254 -2.555 -6.997 1.00 82.19 79 LEU A O 1
ATOM 649 N N . ALA A 1 80 ? -4.872 -1.465 -5.887 1.00 80.12 80 ALA A N 1
ATOM 650 C CA . ALA A 1 80 ? -5.090 -0.465 -6.932 1.00 80.12 80 ALA A CA 1
ATOM 651 C C . ALA A 1 80 ? -3.834 0.386 -7.199 1.00 80.12 80 ALA A C 1
ATOM 653 O O . ALA A 1 80 ? -3.518 0.678 -8.351 1.00 80.12 80 ALA A O 1
ATOM 654 N N . TYR A 1 81 ? -3.102 0.759 -6.147 1.00 81.88 81 TYR A N 1
ATOM 655 C CA . TYR A 1 81 ? -1.853 1.513 -6.248 1.00 81.88 81 TYR A CA 1
ATOM 656 C C . TYR A 1 81 ? -0.768 0.731 -6.983 1.00 81.88 81 TYR A C 1
ATOM 658 O O . TYR A 1 81 ? -0.164 1.240 -7.927 1.00 81.88 81 TYR A O 1
ATOM 666 N N . ASN A 1 82 ? -0.539 -0.515 -6.576 1.00 83.06 82 ASN A N 1
ATOM 667 C CA . ASN A 1 82 ? 0.470 -1.359 -7.198 1.00 83.06 82 ASN A CA 1
ATOM 668 C C . ASN A 1 82 ? 0.123 -1.654 -8.665 1.00 83.06 82 ASN A C 1
ATOM 670 O O . ASN A 1 82 ? 0.999 -1.543 -9.521 1.00 83.06 82 ASN A O 1
ATOM 674 N N . LEU A 1 83 ? -1.148 -1.924 -8.975 1.00 84.25 83 LEU A N 1
ATOM 675 C CA . LEU A 1 83 ? -1.609 -2.113 -10.351 1.00 84.25 83 LEU A CA 1
ATOM 676 C C . LEU A 1 83 ? -1.358 -0.867 -11.215 1.00 84.25 83 LEU A C 1
ATOM 678 O O . LEU A 1 83 ? -0.807 -0.967 -12.311 1.00 84.25 83 LEU A O 1
ATOM 682 N N . GLN A 1 84 ? -1.703 0.321 -10.709 1.00 83.44 84 GLN A N 1
ATOM 683 C CA . GLN A 1 84 ? -1.457 1.573 -11.425 1.00 83.44 84 GLN A CA 1
ATOM 684 C C . GLN A 1 84 ? 0.043 1.809 -11.661 1.00 83.44 84 GLN A C 1
ATOM 686 O O . GLN A 1 84 ? 0.431 2.256 -12.741 1.00 83.44 84 GLN A O 1
ATOM 691 N N . ARG A 1 85 ? 0.894 1.481 -10.679 1.00 85.75 85 ARG A N 1
ATOM 692 C CA . ARG A 1 85 ? 2.356 1.571 -10.805 1.00 85.75 85 ARG A CA 1
ATOM 693 C C . ARG A 1 85 ? 2.880 0.656 -11.912 1.00 85.75 85 ARG A C 1
ATOM 695 O O . ARG A 1 85 ? 3.696 1.094 -12.718 1.00 85.75 85 ARG A O 1
ATOM 702 N N . VAL A 1 86 ? 2.389 -0.582 -11.978 1.00 87.56 86 VAL A N 1
ATOM 703 C CA . VAL A 1 86 ? 2.753 -1.538 -13.035 1.00 87.56 86 VAL A CA 1
ATOM 704 C C . VAL A 1 86 ? 2.339 -1.016 -14.411 1.00 87.56 86 VAL A C 1
ATOM 706 O O . VAL A 1 86 ? 3.152 -1.036 -15.333 1.00 87.56 86 VAL A O 1
ATOM 709 N N . PHE A 1 87 ? 1.128 -0.467 -14.558 1.00 87.19 87 PHE A N 1
ATOM 710 C CA . PHE A 1 87 ? 0.700 0.124 -15.830 1.00 87.19 87 PHE A CA 1
ATOM 711 C C . PHE A 1 87 ? 1.569 1.301 -16.267 1.00 87.19 87 PHE A C 1
ATOM 713 O O . PHE A 1 87 ? 1.933 1.387 -17.439 1.00 87.19 87 PHE A O 1
ATOM 720 N N . GLN A 1 88 ? 1.935 2.188 -15.342 1.00 87.69 88 GLN A N 1
ATOM 721 C CA . GLN A 1 88 ? 2.829 3.302 -15.655 1.00 87.69 88 GLN A CA 1
ATOM 722 C C . GLN A 1 88 ? 4.224 2.830 -16.060 1.00 87.69 88 GLN A C 1
ATOM 724 O O . GLN A 1 88 ? 4.798 3.370 -17.002 1.00 87.69 88 GLN A O 1
ATOM 729 N N . GLU A 1 89 ? 4.754 1.805 -15.393 1.00 90.00 89 GLU A N 1
ATOM 730 C CA . GLU A 1 89 ? 6.049 1.224 -15.738 1.00 90.00 89 GLU A CA 1
ATOM 731 C C . GLU A 1 89 ? 6.020 0.579 -17.132 1.00 90.00 89 GLU A C 1
ATOM 733 O O . GLU A 1 89 ? 6.914 0.811 -17.945 1.00 90.00 89 GLU A O 1
ATOM 738 N N . MET A 1 90 ? 4.955 -0.160 -17.458 1.00 90.81 90 MET A N 1
ATOM 739 C CA . MET A 1 90 ? 4.755 -0.720 -18.798 1.00 90.81 90 MET A CA 1
ATOM 740 C C . MET A 1 90 ? 4.634 0.370 -19.866 1.00 90.81 90 MET A C 1
ATOM 742 O O . MET A 1 90 ? 5.242 0.252 -20.932 1.00 90.81 90 MET A O 1
ATOM 746 N N . GLN A 1 91 ? 3.881 1.439 -19.588 1.00 91.75 91 GLN A N 1
ATOM 747 C CA . GLN A 1 91 ? 3.743 2.571 -20.502 1.00 91.75 91 GLN A CA 1
ATOM 748 C C . GLN A 1 91 ? 5.091 3.262 -20.737 1.00 91.75 91 GLN A C 1
ATOM 750 O O . GLN A 1 91 ? 5.465 3.494 -21.885 1.00 91.75 91 GLN A O 1
ATOM 755 N N . TYR A 1 92 ? 5.852 3.516 -19.672 1.00 92.25 92 TYR A N 1
ATOM 756 C CA . TYR A 1 92 ? 7.191 4.089 -19.766 1.00 92.25 92 TYR A CA 1
ATOM 757 C C . TYR A 1 92 ? 8.123 3.227 -20.629 1.00 92.25 92 TYR A C 1
ATOM 759 O O . TYR A 1 92 ? 8.812 3.746 -21.507 1.00 92.25 92 TYR A O 1
ATOM 767 N N . ILE A 1 93 ? 8.136 1.904 -20.420 1.00 93.44 93 ILE A N 1
ATOM 768 C CA . ILE A 1 93 ? 8.962 0.984 -21.216 1.00 93.44 93 ILE A CA 1
ATOM 769 C C . ILE A 1 93 ? 8.538 1.023 -22.689 1.00 93.44 93 ILE A C 1
ATOM 771 O O . ILE A 1 93 ? 9.389 1.056 -23.577 1.00 93.44 93 ILE A O 1
ATOM 775 N N . PHE A 1 94 ? 7.234 1.054 -22.968 1.00 92.75 94 PHE A N 1
ATOM 776 C CA . PHE A 1 94 ? 6.717 1.131 -24.333 1.00 92.75 94 PHE A CA 1
ATOM 777 C C . PHE A 1 94 ? 7.124 2.429 -25.047 1.00 92.75 94 PHE A C 1
ATOM 779 O O . PHE A 1 94 ? 7.558 2.394 -26.206 1.00 92.75 94 PHE A O 1
ATOM 786 N N . GLU A 1 95 ? 7.011 3.566 -24.360 1.00 93.56 95 GLU A N 1
ATOM 787 C CA . GLU A 1 95 ? 7.458 4.871 -24.855 1.00 93.56 95 GLU A CA 1
ATOM 788 C C . GLU A 1 95 ? 8.969 4.854 -25.116 1.00 93.56 95 GLU A C 1
ATOM 790 O O . GLU A 1 95 ? 9.407 5.177 -26.220 1.00 93.56 95 GLU A O 1
ATOM 795 N N . TRP A 1 96 ? 9.762 4.337 -24.173 1.00 94.94 96 TRP A N 1
ATOM 796 C CA . TRP A 1 96 ? 11.212 4.221 -24.328 1.00 94.94 96 TRP A CA 1
ATOM 797 C C . TRP A 1 96 ? 11.619 3.350 -25.528 1.00 94.94 96 TRP A C 1
ATOM 799 O O . TRP A 1 96 ? 12.500 3.735 -26.302 1.00 94.94 96 TRP A O 1
ATOM 809 N N . ILE A 1 97 ? 10.968 2.196 -25.733 1.00 93.38 97 ILE A N 1
ATOM 810 C CA . ILE A 1 97 ? 11.223 1.322 -26.893 1.00 93.38 97 ILE A CA 1
ATOM 811 C C . ILE A 1 97 ? 10.886 2.059 -28.194 1.00 93.38 97 ILE A C 1
ATOM 813 O O . ILE A 1 97 ? 11.616 1.955 -29.185 1.00 93.38 97 ILE A O 1
ATOM 817 N N . SER A 1 98 ? 9.779 2.800 -28.203 1.00 93.94 98 SER A N 1
ATOM 818 C CA . SER A 1 98 ? 9.337 3.572 -29.366 1.00 93.94 98 SER A CA 1
ATOM 819 C C . SER A 1 98 ? 10.335 4.677 -29.715 1.00 93.94 98 SER A C 1
ATOM 821 O O . SER A 1 98 ? 10.719 4.806 -30.881 1.00 93.94 98 SER A O 1
ATOM 823 N N . ASP A 1 99 ? 10.831 5.395 -28.709 1.00 92.50 99 ASP A N 1
ATOM 824 C CA . ASP A 1 99 ? 11.847 6.436 -28.857 1.00 92.50 99 ASP A CA 1
ATOM 825 C C . ASP A 1 99 ? 13.193 5.869 -29.310 1.00 92.50 99 ASP A C 1
ATOM 827 O O . ASP A 1 99 ? 13.848 6.432 -30.190 1.00 92.50 99 ASP A O 1
ATOM 831 N N . LEU A 1 100 ? 13.620 4.730 -28.756 1.00 91.12 100 LEU A N 1
ATOM 832 C CA . LEU A 1 100 ? 14.826 4.039 -29.212 1.00 91.12 100 LEU A CA 1
ATOM 833 C C . LEU A 1 100 ? 14.694 3.630 -30.685 1.00 91.12 100 LEU A C 1
ATOM 835 O O . LEU A 1 100 ? 15.596 3.882 -31.484 1.00 91.12 100 LEU A O 1
ATOM 839 N N . LYS A 1 101 ? 13.550 3.054 -31.071 1.00 89.38 101 LYS A N 1
ATOM 840 C CA . LYS A 1 101 ? 13.265 2.663 -32.458 1.00 89.38 101 LYS A CA 1
ATOM 841 C C . LYS A 1 101 ? 13.245 3.863 -33.403 1.00 89.38 101 LYS A C 1
ATOM 843 O O . LYS A 1 101 ? 13.660 3.726 -34.552 1.00 89.38 101 LYS A O 1
ATOM 848 N N . TRP A 1 102 ? 12.746 5.013 -32.954 1.00 90.12 102 TRP A N 1
ATOM 849 C CA . TRP A 1 102 ? 12.782 6.252 -33.726 1.00 90.12 102 TRP A CA 1
ATOM 850 C C . TRP A 1 102 ? 14.219 6.745 -33.922 1.00 90.12 102 TRP A C 1
ATOM 852 O O . TRP A 1 102 ? 14.631 6.945 -35.064 1.00 90.12 102 TRP A O 1
ATOM 862 N N . ARG A 1 103 ? 15.004 6.842 -32.841 1.00 84.62 103 ARG A N 1
ATOM 863 C CA . ARG A 1 103 ? 16.409 7.281 -32.883 1.00 84.62 103 ARG A CA 1
ATOM 864 C C . ARG A 1 103 ? 17.269 6.409 -33.796 1.00 84.62 103 ARG A C 1
ATOM 866 O O . ARG A 1 103 ? 17.967 6.930 -34.657 1.00 84.62 103 ARG A O 1
ATOM 873 N N . LEU A 1 104 ? 17.132 5.087 -33.695 1.00 83.38 104 LEU A N 1
ATOM 874 C CA . LEU A 1 104 ? 17.862 4.144 -34.551 1.00 83.38 104 LEU A CA 1
ATOM 875 C C . LEU A 1 104 ? 17.550 4.320 -36.045 1.00 83.38 104 LEU A C 1
ATOM 877 O O . LEU A 1 104 ? 18.407 4.044 -36.878 1.00 83.38 104 LEU A O 1
ATOM 881 N N . LYS A 1 105 ? 16.340 4.775 -36.396 1.00 81.81 105 LYS A N 1
ATOM 882 C CA . LYS A 1 105 ? 15.967 5.080 -37.786 1.00 81.81 105 LYS A CA 1
ATOM 883 C C . LYS A 1 105 ? 16.493 6.436 -38.249 1.00 81.81 105 LYS A C 1
ATOM 885 O O . LYS A 1 105 ? 16.837 6.574 -39.417 1.00 81.81 105 LYS A O 1
ATOM 890 N N . SER A 1 106 ? 16.515 7.443 -37.373 1.00 74.94 106 SER A N 1
ATOM 891 C CA . SER A 1 106 ? 17.040 8.773 -37.709 1.00 74.94 106 SER A CA 1
ATOM 892 C C . SER A 1 106 ? 18.570 8.808 -37.774 1.00 74.94 106 SER A C 1
ATOM 894 O O . SER A 1 106 ? 19.129 9.582 -38.545 1.00 74.94 106 SER A O 1
ATOM 896 N N . ASP A 1 107 ? 19.245 7.934 -37.025 1.00 66.19 107 ASP A N 1
ATOM 897 C CA . ASP A 1 107 ? 20.709 7.815 -36.969 1.00 66.19 107 ASP A CA 1
ATOM 898 C C . ASP A 1 107 ? 21.379 7.457 -38.298 1.00 66.19 107 ASP A C 1
ATOM 900 O O . ASP A 1 107 ? 22.567 7.728 -38.485 1.00 66.19 107 ASP A O 1
ATOM 904 N N . ASP A 1 108 ? 20.644 6.865 -39.242 1.00 60.09 108 ASP A N 1
ATOM 905 C CA . ASP A 1 108 ? 21.170 6.585 -40.580 1.00 60.09 108 ASP A CA 1
ATOM 906 C C . ASP A 1 108 ? 21.583 7.873 -41.327 1.00 60.09 108 ASP A C 1
ATOM 908 O O . ASP A 1 108 ? 22.363 7.80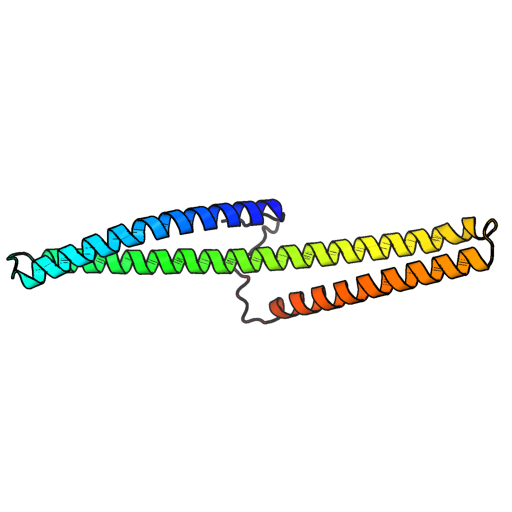8 -42.277 1.00 60.09 108 ASP A O 1
ATOM 912 N N . ILE A 1 109 ? 21.138 9.048 -40.860 1.00 55.34 109 ILE A N 1
ATOM 913 C CA . ILE A 1 109 ? 21.515 10.369 -41.383 1.00 55.34 109 ILE A CA 1
ATOM 914 C C . ILE A 1 109 ? 22.825 10.885 -40.747 1.00 55.34 109 ILE A C 1
ATOM 916 O O . ILE A 1 109 ? 23.613 11.548 -41.421 1.00 55.34 109 ILE A O 1
ATOM 920 N N . GLU A 1 110 ? 23.115 10.544 -39.487 1.00 57.59 110 GLU A N 1
ATOM 921 C CA . GLU A 1 110 ? 24.307 11.008 -38.745 1.00 57.59 110 GLU A CA 1
ATOM 922 C C . GLU A 1 110 ? 25.558 10.146 -38.994 1.00 57.59 110 GLU A C 1
ATOM 924 O O . GLU A 1 110 ? 26.689 10.606 -38.814 1.00 57.59 110 GLU A O 1
ATOM 929 N N . LYS A 1 111 ? 25.380 8.911 -39.488 1.00 59.94 111 LYS A N 1
ATOM 930 C CA . LYS A 1 111 ? 26.470 7.975 -39.838 1.00 59.94 111 LYS A CA 1
ATOM 931 C C . LYS A 1 111 ? 27.517 8.536 -40.806 1.00 59.94 111 LYS A C 1
ATOM 933 O O . LYS A 1 111 ? 28.635 8.035 -40.825 1.00 59.94 111 LYS A O 1
ATOM 938 N N . TYR A 1 112 ? 27.189 9.556 -41.599 1.00 59.75 112 TYR A N 1
ATOM 939 C CA . TYR A 1 112 ? 28.128 10.172 -42.545 1.00 59.75 112 TYR A CA 1
ATOM 940 C C . TYR A 1 112 ? 29.158 11.107 -41.885 1.00 59.75 112 TYR A C 1
ATOM 942 O O . TYR A 1 112 ? 30.099 11.526 -42.557 1.00 59.75 112 TYR A O 1
ATOM 950 N N . VAL A 1 113 ? 28.998 11.438 -40.597 1.00 64.50 113 VAL A N 1
ATOM 951 C CA . VAL A 1 113 ? 29.817 12.443 -39.890 1.00 64.50 113 VAL A CA 1
ATOM 952 C C . VAL A 1 113 ? 30.668 11.840 -38.755 1.00 64.50 113 VAL A C 1
ATOM 954 O O . VAL A 1 113 ? 31.639 12.462 -38.335 1.00 64.50 113 VAL A O 1
ATOM 957 N N . MET A 1 114 ? 30.362 10.625 -38.285 1.00 76.56 114 MET A N 1
ATOM 958 C CA . MET A 1 114 ? 30.973 10.015 -37.089 1.00 76.56 114 MET A CA 1
ATOM 959 C C . MET A 1 114 ? 32.128 9.054 -37.418 1.00 76.56 114 MET A C 1
ATOM 961 O O . MET A 1 114 ? 32.103 8.362 -38.437 1.00 76.56 114 MET A O 1
ATOM 965 N N . SER A 1 115 ? 33.127 8.966 -36.530 1.00 82.44 115 SER A N 1
ATOM 966 C CA . SER A 1 115 ? 34.194 7.960 -36.628 1.00 82.44 115 SER A CA 1
ATOM 967 C C . SER A 1 115 ? 33.685 6.559 -36.257 1.00 82.44 115 SER A C 1
ATOM 969 O O . SER A 1 115 ? 32.675 6.402 -35.569 1.00 82.44 115 SER A O 1
ATOM 971 N N . ALA A 1 116 ? 34.409 5.515 -36.672 1.00 84.62 116 ALA A N 1
ATOM 972 C CA . ALA A 1 116 ? 34.098 4.136 -36.292 1.00 84.62 116 ALA A CA 1
ATOM 973 C C . ALA A 1 116 ? 34.169 3.913 -34.766 1.00 84.62 116 ALA A C 1
ATOM 975 O O . ALA A 1 116 ? 33.365 3.156 -34.228 1.00 84.62 116 ALA A O 1
ATOM 976 N N . ASP A 1 117 ? 35.094 4.591 -34.080 1.00 85.88 117 ASP A N 1
ATOM 977 C CA . ASP A 1 117 ? 35.258 4.507 -32.620 1.00 85.88 117 ASP A CA 1
ATOM 978 C C . ASP A 1 117 ? 34.064 5.136 -31.879 1.00 85.88 117 ASP A C 1
ATOM 980 O O . ASP A 1 117 ? 33.469 4.509 -31.002 1.00 85.88 117 ASP A O 1
ATOM 984 N N . ASP A 1 118 ? 33.611 6.311 -32.336 1.00 84.69 118 ASP A N 1
ATOM 985 C CA . ASP A 1 118 ? 32.417 6.983 -31.805 1.00 84.69 118 ASP A CA 1
ATOM 986 C C . ASP A 1 118 ? 31.159 6.119 -31.988 1.00 84.69 118 ASP A C 1
ATOM 988 O O . ASP A 1 118 ? 30.298 6.039 -31.106 1.00 84.69 118 ASP A O 1
ATOM 992 N N . LEU A 1 119 ? 31.049 5.432 -33.132 1.00 83.31 119 LEU A N 1
ATOM 993 C CA . LEU A 1 119 ? 29.928 4.540 -33.423 1.00 83.31 119 LEU A CA 1
ATOM 994 C C . LEU A 1 119 ? 29.918 3.318 -32.494 1.00 83.31 119 LEU A C 1
ATOM 996 O O . LEU A 1 119 ? 28.849 2.933 -32.015 1.00 83.31 119 LEU A O 1
ATOM 1000 N N . LEU A 1 120 ? 31.089 2.737 -32.211 1.00 86.81 120 LEU A N 1
ATOM 1001 C CA . LEU A 1 120 ? 31.235 1.618 -31.277 1.00 86.81 120 LEU A CA 1
ATOM 1002 C C . LEU A 1 120 ? 30.901 2.026 -29.841 1.00 86.81 120 LEU A C 1
ATOM 1004 O O . LEU A 1 120 ? 30.130 1.331 -29.178 1.00 86.81 120 LEU A O 1
ATOM 1008 N N . GLN A 1 121 ? 31.412 3.168 -29.373 1.00 88.62 121 GLN A N 1
ATOM 1009 C CA . GLN A 1 121 ? 31.105 3.671 -28.033 1.00 88.62 121 GLN A CA 1
ATOM 1010 C C . GLN A 1 121 ? 29.599 3.889 -27.856 1.00 88.62 121 GLN A C 1
ATOM 1012 O O . GLN A 1 121 ? 29.008 3.485 -26.855 1.00 88.62 121 GLN A O 1
ATOM 1017 N N . ARG A 1 122 ? 28.953 4.488 -28.857 1.00 85.44 122 ARG A N 1
ATOM 1018 C CA . ARG A 1 122 ? 27.514 4.745 -28.835 1.00 85.44 122 ARG A CA 1
ATOM 1019 C C . ARG A 1 122 ? 26.687 3.463 -28.848 1.00 85.44 122 ARG A C 1
ATOM 1021 O O . ARG A 1 122 ? 25.689 3.382 -28.138 1.00 85.44 122 ARG A O 1
ATOM 1028 N N . HIS A 1 123 ? 27.100 2.465 -29.629 1.00 87.25 123 HIS A N 1
ATOM 1029 C CA . HIS A 1 123 ? 26.456 1.154 -29.622 1.00 87.25 123 HIS A CA 1
ATOM 1030 C C . HIS A 1 123 ? 26.541 0.507 -28.236 1.00 87.25 123 HIS A C 1
ATOM 10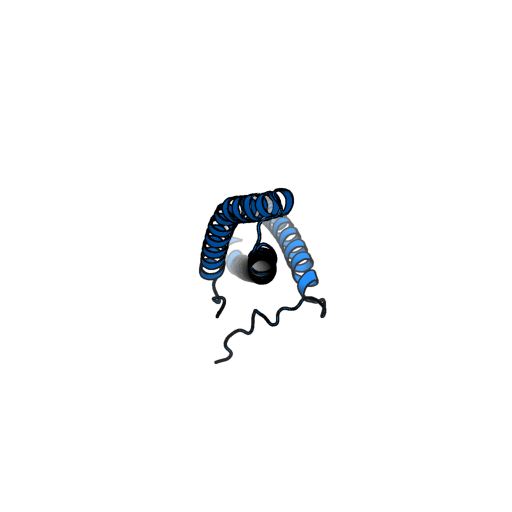32 O O . HIS A 1 123 ? 25.514 0.091 -27.711 1.00 87.25 123 HIS A O 1
ATOM 1038 N N . SER A 1 124 ? 27.720 0.539 -27.609 1.00 92.81 124 SER A N 1
ATOM 1039 C CA . SER A 1 124 ? 27.926 0.019 -26.254 1.00 92.81 124 SER A CA 1
ATOM 1040 C C . SER A 1 124 ? 27.022 0.694 -25.213 1.00 92.81 124 SER A C 1
ATOM 1042 O O . SER A 1 124 ? 26.463 0.017 -24.352 1.00 92.81 124 SER A O 1
ATOM 1044 N N . LEU A 1 125 ? 26.813 2.014 -25.311 1.00 90.31 125 LEU A N 1
ATOM 1045 C CA . LEU A 1 125 ? 25.879 2.734 -24.435 1.00 90.31 125 LEU A CA 1
ATOM 1046 C C . LEU A 1 125 ? 24.424 2.296 -24.653 1.00 90.31 125 LEU A C 1
ATOM 1048 O O . LEU A 1 125 ? 23.703 2.060 -23.688 1.00 90.31 125 LEU A O 1
ATOM 1052 N N . ILE A 1 126 ? 24.001 2.141 -25.911 1.00 90.06 126 ILE A N 1
ATOM 1053 C CA . ILE A 1 126 ? 22.649 1.666 -26.237 1.00 90.06 126 ILE A CA 1
ATOM 1054 C C . ILE A 1 126 ? 22.432 0.239 -25.715 1.00 90.06 126 ILE A C 1
ATOM 1056 O O . ILE A 1 126 ? 21.363 -0.056 -25.190 1.00 90.06 126 ILE A O 1
ATOM 1060 N N . GLU A 1 127 ? 23.427 -0.643 -25.825 1.00 92.62 127 GLU A N 1
ATOM 1061 C CA . GLU A 1 127 ? 23.353 -2.002 -25.277 1.00 92.62 127 GLU A CA 1
ATOM 1062 C C . GLU A 1 127 ? 23.193 -1.999 -23.750 1.00 92.62 127 GLU A C 1
ATOM 1064 O O . GLU A 1 127 ? 22.370 -2.747 -23.217 1.00 92.62 127 GLU A O 1
ATOM 1069 N N . ALA A 1 128 ? 23.923 -1.128 -23.047 1.00 94.38 128 ALA A N 1
ATOM 1070 C CA . ALA A 1 128 ? 23.782 -0.968 -21.602 1.00 94.38 128 ALA A CA 1
ATOM 1071 C C . ALA A 1 128 ? 22.380 -0.465 -21.214 1.00 94.38 128 ALA A C 1
ATOM 1073 O O . ALA A 1 128 ? 21.766 -1.004 -20.291 1.00 94.38 128 ALA A O 1
ATOM 1074 N N . ASP A 1 129 ? 21.840 0.514 -21.944 1.00 93.00 129 ASP A N 1
ATOM 1075 C CA . ASP A 1 129 ? 20.484 1.019 -21.709 1.00 93.00 129 ASP A CA 1
ATOM 1076 C C . ASP A 1 129 ? 19.419 -0.059 -21.984 1.00 93.00 129 ASP A C 1
ATOM 1078 O O . ASP A 1 129 ? 18.488 -0.222 -21.191 1.00 93.00 129 ASP A O 1
ATOM 1082 N N . ILE A 1 130 ? 19.568 -0.838 -23.066 1.00 94.12 130 ILE A N 1
ATOM 1083 C CA . ILE A 1 130 ? 18.690 -1.980 -23.377 1.00 94.12 130 ILE A CA 1
ATOM 1084 C C . ILE A 1 130 ? 18.695 -2.984 -22.227 1.00 94.12 130 ILE A C 1
ATOM 1086 O O . ILE A 1 130 ? 17.628 -3.435 -21.816 1.00 94.12 130 ILE A O 1
ATOM 1090 N N . TYR A 1 131 ? 19.868 -3.305 -21.682 1.00 95.31 131 TYR A N 1
ATOM 1091 C CA . TYR A 1 131 ? 19.979 -4.225 -20.555 1.00 95.31 131 TYR A CA 1
ATOM 1092 C C . TYR A 1 131 ? 19.227 -3.716 -19.314 1.00 95.31 131 TYR A C 1
ATOM 1094 O O . TYR A 1 131 ? 18.491 -4.468 -18.677 1.00 95.31 131 TYR A O 1
ATOM 1102 N N . ILE A 1 132 ? 19.344 -2.425 -18.986 1.00 94.94 132 ILE A N 1
ATOM 1103 C CA . ILE A 1 132 ? 18.622 -1.827 -17.850 1.00 94.94 132 ILE A CA 1
ATOM 1104 C C . ILE A 1 132 ? 17.105 -1.924 -18.050 1.00 94.94 132 ILE A C 1
ATOM 1106 O O . ILE A 1 132 ? 16.372 -2.229 -17.105 1.00 94.94 132 ILE A O 1
ATOM 1110 N N . ILE A 1 133 ? 16.624 -1.656 -19.265 1.00 94.50 133 ILE A N 1
ATOM 1111 C CA . ILE A 1 133 ? 15.194 -1.717 -19.577 1.00 94.50 133 ILE A CA 1
ATOM 1112 C C . ILE A 1 133 ? 14.680 -3.155 -19.585 1.00 94.50 133 ILE A C 1
ATOM 1114 O O . ILE A 1 133 ? 13.579 -3.385 -19.094 1.00 94.50 133 ILE A O 1
ATOM 1118 N N . ASP A 1 134 ? 15.464 -4.122 -20.057 1.00 94.50 134 ASP A N 1
ATOM 1119 C CA . ASP A 1 134 ? 15.125 -5.547 -19.973 1.00 94.50 134 ASP A CA 1
ATOM 1120 C C . ASP A 1 134 ? 14.908 -5.984 -18.512 1.00 94.50 134 ASP A C 1
ATOM 1122 O O . ASP A 1 134 ? 13.897 -6.601 -18.176 1.00 94.50 134 ASP A O 1
ATOM 1126 N N . GLU A 1 135 ? 15.784 -5.557 -17.600 1.00 95.56 135 GLU A N 1
ATOM 1127 C CA . GLU A 1 135 ? 15.632 -5.819 -16.163 1.00 95.56 135 GLU A CA 1
ATOM 1128 C C . GLU A 1 135 ? 14.433 -5.090 -15.531 1.00 95.56 135 GLU A C 1
ATOM 1130 O O . GLU A 1 135 ? 13.845 -5.561 -14.552 1.00 95.56 135 GLU A O 1
ATOM 1135 N N . ARG A 1 136 ? 14.039 -3.926 -16.059 1.00 94.25 136 ARG A N 1
ATOM 1136 C CA . ARG A 1 136 ? 12.800 -3.242 -15.644 1.00 94.25 136 ARG A CA 1
ATOM 1137 C C . ARG A 1 136 ? 11.562 -3.962 -16.169 1.00 94.25 136 ARG A C 1
ATOM 1139 O O . ARG A 1 136 ? 10.619 -4.165 -15.410 1.00 94.25 136 ARG A O 1
ATOM 1146 N N . LEU A 1 137 ? 11.593 -4.419 -17.418 1.00 93.81 137 LEU A N 1
ATOM 1147 C CA . LEU A 1 137 ? 10.516 -5.175 -18.048 1.00 93.81 137 LEU A CA 1
ATOM 1148 C C . LEU A 1 137 ? 10.262 -6.499 -17.327 1.00 93.81 137 LEU A C 1
ATOM 1150 O O . LEU A 1 137 ? 9.118 -6.794 -16.996 1.00 93.81 137 LEU A O 1
ATOM 1154 N N . LYS A 1 138 ? 11.314 -7.263 -17.013 1.00 94.06 138 LYS A N 1
ATOM 1155 C CA . LYS A 1 138 ? 11.198 -8.505 -16.231 1.00 94.06 138 LYS A CA 1
ATOM 1156 C C . LYS A 1 138 ? 10.523 -8.273 -14.880 1.00 94.06 138 LYS A C 1
ATOM 1158 O O . LYS A 1 138 ? 9.648 -9.048 -14.494 1.00 94.06 138 LYS A O 1
ATOM 1163 N N . ARG A 1 139 ? 10.895 -7.196 -14.179 1.00 92.62 139 ARG A N 1
ATOM 1164 C CA . ARG A 1 139 ? 10.258 -6.807 -12.912 1.00 92.62 139 ARG A CA 1
ATOM 1165 C C . ARG A 1 139 ? 8.793 -6.432 -13.103 1.00 92.62 139 ARG A C 1
ATOM 1167 O O . ARG A 1 139 ? 7.954 -6.974 -12.402 1.00 92.62 139 ARG A O 1
ATOM 1174 N N . ALA A 1 140 ? 8.476 -5.591 -14.085 1.00 91.19 140 ALA A N 1
ATOM 1175 C CA . ALA A 1 140 ? 7.095 -5.208 -14.378 1.00 91.19 140 ALA A CA 1
ATOM 1176 C C . ALA A 1 140 ? 6.210 -6.410 -14.752 1.00 91.19 140 ALA A C 1
ATOM 1178 O O . ALA A 1 140 ? 5.044 -6.441 -14.375 1.00 91.19 140 ALA A O 1
ATOM 1179 N N . ILE A 1 141 ? 6.753 -7.406 -15.463 1.00 89.94 141 ILE A N 1
ATOM 1180 C CA . ILE A 1 141 ? 6.050 -8.659 -15.780 1.00 89.94 141 ILE A CA 1
ATOM 1181 C C . ILE A 1 141 ? 5.828 -9.490 -14.514 1.00 89.94 141 ILE A C 1
ATOM 1183 O O . ILE A 1 141 ? 4.717 -9.950 -14.287 1.00 89.94 141 ILE A O 1
ATOM 1187 N N . THR A 1 142 ? 6.855 -9.634 -13.672 1.00 90.38 142 THR A N 1
ATOM 1188 C CA . THR A 1 142 ? 6.744 -10.382 -12.407 1.00 90.38 142 THR A CA 1
ATOM 1189 C C . THR A 1 142 ? 5.687 -9.755 -11.494 1.00 90.38 142 THR A C 1
ATOM 1191 O O . THR A 1 142 ? 4.823 -10.460 -10.984 1.00 90.38 142 THR A O 1
ATOM 1194 N N . ASP A 1 143 ? 5.706 -8.427 -11.351 1.00 87.75 143 ASP A N 1
ATOM 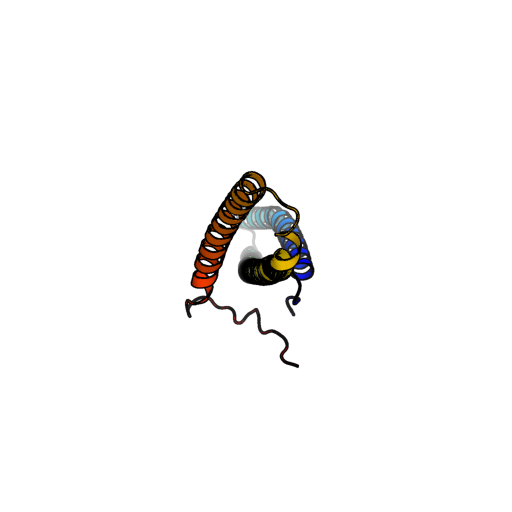1195 C CA . ASP A 1 143 ? 4.709 -7.680 -10.580 1.00 87.75 143 ASP A CA 1
ATOM 1196 C C . ASP A 1 143 ? 3.301 -7.814 -11.200 1.00 87.75 143 ASP A C 1
ATOM 1198 O O . ASP A 1 143 ? 2.307 -7.837 -10.480 1.00 87.75 143 ASP A O 1
ATOM 1202 N N . ALA A 1 144 ? 3.189 -7.905 -12.531 1.00 86.50 144 ALA A N 1
ATOM 1203 C CA . ALA A 1 144 ? 1.911 -8.073 -13.226 1.00 86.50 144 ALA A CA 1
ATOM 1204 C C . ALA A 1 144 ? 1.328 -9.488 -13.088 1.00 86.50 144 ALA A C 1
ATOM 1206 O O . ALA A 1 144 ? 0.105 -9.631 -13.004 1.00 86.50 144 ALA A O 1
ATOM 1207 N N . ASP A 1 145 ? 2.177 -10.519 -13.047 1.00 85.56 145 ASP A N 1
ATOM 1208 C CA . ASP A 1 145 ? 1.762 -11.920 -12.916 1.00 85.56 145 ASP A CA 1
ATOM 1209 C C . ASP A 1 145 ? 0.969 -12.162 -11.624 1.00 85.56 145 ASP A C 1
ATOM 1211 O O . ASP A 1 145 ? 0.042 -12.976 -11.608 1.00 85.56 145 ASP A O 1
ATOM 1215 N N . GLU A 1 146 ? 1.252 -11.402 -10.561 1.00 81.62 146 GLU A N 1
ATOM 1216 C CA . GLU A 1 146 ? 0.481 -11.446 -9.314 1.00 81.62 146 GLU A CA 1
ATOM 1217 C C . GLU A 1 146 ? -1.014 -11.162 -9.542 1.00 81.62 146 GLU A C 1
ATOM 1219 O O . GLU A 1 146 ? -1.862 -11.764 -8.883 1.00 81.62 146 GLU A O 1
ATOM 1224 N N . TYR A 1 147 ? -1.356 -10.314 -10.518 1.00 77.00 147 TYR A N 1
ATOM 1225 C CA . TYR A 1 147 ? -2.734 -9.924 -10.841 1.00 77.00 147 TYR A CA 1
ATOM 1226 C C . TYR A 1 147 ? -3.421 -10.849 -11.854 1.00 77.00 147 TYR A C 1
ATOM 1228 O O . TYR A 1 147 ? -4.621 -10.706 -12.088 1.00 77.00 147 TYR A O 1
ATOM 1236 N N . LEU A 1 148 ? -2.699 -11.806 -12.449 1.00 73.62 148 LEU A N 1
ATOM 1237 C CA . LEU A 1 148 ? -3.283 -12.831 -13.324 1.00 73.62 148 LEU A CA 1
ATOM 1238 C C . LEU A 1 148 ? -3.958 -13.962 -12.532 1.00 73.62 148 LEU A C 1
ATOM 1240 O O . LEU A 1 148 ? -4.694 -14.763 -13.113 1.00 73.62 148 LEU A O 1
ATOM 1244 N N . ASN A 1 149 ? -3.740 -14.029 -11.214 1.00 72.19 149 ASN A N 1
ATOM 1245 C CA . ASN A 1 149 ? -4.402 -15.000 -10.353 1.00 72.19 149 ASN A CA 1
ATOM 1246 C C . ASN A 1 149 ? -5.888 -14.643 -10.146 1.00 72.19 149 ASN A C 1
ATOM 1248 O O . ASN A 1 149 ? -6.190 -13.560 -9.640 1.00 72.19 149 ASN A O 1
ATOM 1252 N N . PRO A 1 150 ? -6.831 -15.561 -10.440 1.00 60.28 150 PRO A N 1
ATOM 1253 C CA . PRO A 1 150 ? -8.271 -15.308 -10.320 1.00 60.28 150 PRO A CA 1
ATOM 1254 C C . PRO A 1 150 ? -8.746 -15.082 -8.874 1.00 60.28 150 PRO A C 1
ATOM 1256 O O . PRO A 1 150 ? -9.853 -14.591 -8.665 1.00 60.28 150 PRO A O 1
ATOM 1259 N N . ASP A 1 151 ? -7.915 -15.415 -7.884 1.00 58.72 151 ASP A N 1
ATOM 1260 C CA . ASP A 1 151 ? -8.192 -15.200 -6.461 1.00 58.72 151 ASP A CA 1
ATOM 1261 C C . ASP A 1 151 ? -7.922 -13.753 -6.005 1.00 58.72 151 ASP A C 1
ATOM 1263 O O . ASP A 1 151 ? -8.360 -13.348 -4.922 1.00 58.72 151 ASP A O 1
ATOM 1267 N N . VAL A 1 152 ? -7.233 -12.942 -6.819 1.00 60.31 152 VAL A N 1
ATOM 1268 C CA . VAL A 1 152 ? -7.044 -11.516 -6.534 1.00 60.31 152 VAL A CA 1
ATOM 1269 C C . VAL A 1 152 ? -8.345 -10.795 -6.863 1.00 60.31 152 VAL A C 1
ATOM 1271 O O . VAL A 1 152 ? -8.687 -10.557 -8.016 1.00 60.31 152 VAL A O 1
ATOM 1274 N N . ASN A 1 153 ? -9.112 -10.456 -5.828 1.00 57.56 153 ASN A N 1
ATOM 1275 C CA . ASN A 1 153 ? -10.363 -9.725 -5.977 1.00 57.56 153 ASN A CA 1
ATOM 1276 C C . ASN A 1 153 ? -10.091 -8.263 -6.390 1.00 57.56 153 ASN A C 1
ATOM 1278 O O . ASN A 1 153 ? -9.971 -7.372 -5.547 1.00 57.56 153 ASN A O 1
ATOM 1282 N N . ILE A 1 154 ? -10.016 -8.031 -7.702 1.00 55.78 154 ILE A N 1
ATOM 1283 C CA . ILE A 1 154 ? -9.893 -6.705 -8.328 1.00 55.78 154 ILE A CA 1
ATOM 1284 C C . ILE A 1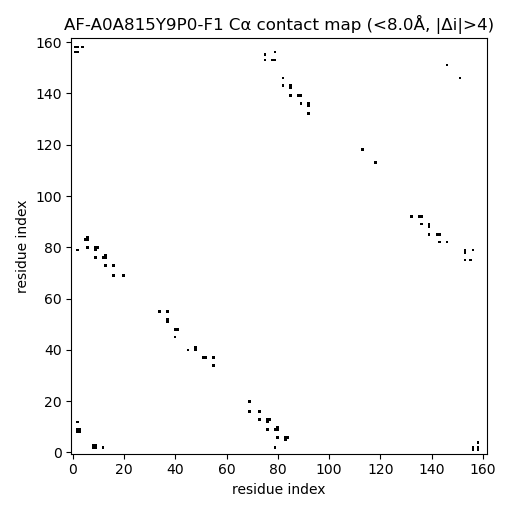 154 ? -11.266 -6.016 -8.470 1.00 55.78 154 ILE A C 1
ATOM 1286 O O . ILE A 1 154 ? -11.359 -4.915 -9.001 1.00 55.78 154 ILE A O 1
ATOM 1290 N N . ASP A 1 155 ? -12.360 -6.619 -7.987 1.00 53.38 155 ASP A N 1
ATOM 1291 C CA . ASP A 1 155 ? -13.744 -6.162 -8.221 1.00 53.38 155 ASP A CA 1
ATOM 1292 C C . ASP A 1 155 ? -14.041 -4.793 -7.558 1.00 53.38 155 ASP A C 1
ATOM 1294 O O . ASP A 1 155 ? -14.996 -4.096 -7.900 1.00 53.38 155 ASP A O 1
ATOM 1298 N N . GLY A 1 156 ? -13.160 -4.337 -6.657 1.00 51.59 156 GLY A N 1
ATOM 1299 C CA . GLY A 1 156 ? -13.142 -2.962 -6.143 1.00 51.59 156 GLY A CA 1
ATOM 1300 C C . GLY A 1 156 ? -12.657 -1.900 -7.145 1.00 51.59 156 GLY A C 1
ATOM 1301 O O . GLY A 1 156 ? -12.831 -0.712 -6.885 1.00 51.59 156 GLY A O 1
ATOM 1302 N N . TYR A 1 157 ? -12.077 -2.305 -8.278 1.00 49.12 157 TYR A N 1
ATOM 1303 C CA . TYR A 1 157 ? -11.490 -1.453 -9.319 1.00 49.12 157 TYR A CA 1
ATOM 1304 C C . TYR A 1 157 ? -12.376 -1.365 -10.569 1.00 49.12 157 TYR A C 1
ATOM 1306 O O . TYR A 1 157 ? -11.857 -1.137 -11.653 1.00 49.12 157 TYR A O 1
ATOM 1314 N N . ARG A 1 158 ? -13.703 -1.567 -10.495 1.00 49.78 158 ARG A N 1
ATOM 1315 C CA . ARG A 1 158 ? -14.548 -1.425 -11.696 1.00 49.78 158 ARG A CA 1
ATOM 1316 C C . ARG A 1 158 ? -14.391 -0.006 -12.270 1.00 49.78 158 ARG A C 1
ATOM 1318 O O . ARG A 1 158 ? -15.000 0.947 -11.783 1.00 49.78 158 ARG A O 1
ATOM 1325 N N . THR A 1 159 ? -13.543 0.115 -13.290 1.00 42.69 159 THR A N 1
ATOM 1326 C CA . THR A 1 159 ? -13.303 1.337 -14.041 1.00 42.69 159 THR A CA 1
ATOM 1327 C C . THR A 1 159 ? -14.609 1.699 -14.721 1.00 42.69 159 THR A C 1
ATOM 1329 O O . THR A 1 159 ? -15.355 0.831 -15.184 1.00 42.69 159 THR A O 1
ATOM 1332 N N . ALA A 1 160 ? -14.939 2.986 -14.707 1.00 36.97 160 ALA A N 1
ATOM 1333 C CA . ALA A 1 160 ? -16.065 3.484 -15.468 1.00 36.97 160 ALA A CA 1
ATOM 1334 C C . ALA A 1 160 ? -15.797 3.180 -16.949 1.00 36.97 160 ALA A C 1
ATOM 1336 O O . ALA A 1 160 ? -15.006 3.862 -17.596 1.00 36.97 160 ALA A O 1
ATOM 1337 N N . THR A 1 161 ? -16.421 2.129 -17.477 1.00 34.94 161 THR A N 1
ATOM 1338 C CA . THR A 1 161 ? -16.675 2.049 -18.912 1.00 34.94 161 THR A CA 1
ATOM 1339 C C . THR A 1 161 ? -17.591 3.220 -19.276 1.00 34.94 161 THR A C 1
ATOM 1341 O O . THR A 1 161 ? -18.526 3.476 -18.509 1.00 34.94 161 THR A O 1
ATOM 1344 N N . PRO A 1 162 ? -17.316 3.939 -20.376 1.00 40.78 162 PRO A N 1
ATOM 1345 C CA . PRO A 1 162 ? -18.134 5.068 -20.809 1.00 40.78 162 PRO A CA 1
ATOM 1346 C C . PRO A 1 162 ? -19.583 4.672 -21.110 1.00 40.78 162 PRO A C 1
ATOM 1348 O O . PRO A 1 162 ? -19.816 3.506 -21.511 1.00 40.78 162 PRO A O 1
#

Radius of gyration: 28.21 Å; Cα contacts (8 Å, |Δi|>4): 51; chains: 1; bounding box: 62×28×85 Å

Secondary structure (DSSP, 8-state):
----SSHHHHHHHHHHHHHHHHHHHHHHHHHHHHHHHHHHHHHTT-TTHHHHHHHHHHHHHHHHHHHHHHHHHHHHHHHHHHHHHHHHHHHHHHHHHHHHHHHHHHTTTGGGT--HHHHHHHHHHHHHHHHHHHHHHHHHHHHHHGGGSTTS--GGG-----

Foldseek 3Di:
DAQDLDLVSLVVVLVVLVVVVVVLVVVVVVLVVLVVVLVVCVVVVPPPSVVSVVVNVVVVVVSVVVVVVSVVSNVLSVVVNLVSVLVVLVVVLVVVVVVVVVCVVVCVVVVVPDDPVRVVVVVVVVVVVVVVSVVSVVVSVVSVVVVVDPPPPNVVNPHDDD

Organism: NCBI:txid392033